Protein AF-A0ABC8UTJ8-F1 (afd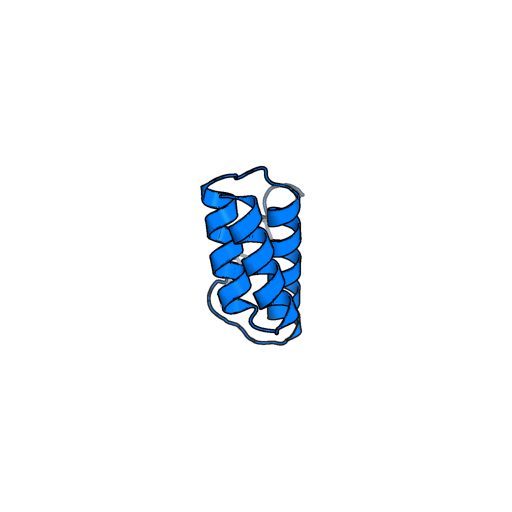b_monomer_lite)

pLDDT: mean 78.52, std 20.29, range [40.34, 97.75]

Foldseek 3Di:
DLVVLLVVLVVCVVVVNLVVSLVSLVVSCVVPVPPPSSVVSNVVSVVVCVVVVVPPDDPPVDDPPPDDDDDPPDPDDDD

Structure (mmCIF, N/CA/C/O backbone):
data_AF-A0ABC8UTJ8-F1
#
_entry.id   AF-A0ABC8UTJ8-F1
#
loop_
_atom_site.group_PDB
_atom_site.id
_atom_site.type_symbol
_atom_site.label_atom_id
_atom_site.label_alt_id
_atom_site.label_comp_id
_atom_site.label_asym_id
_atom_site.label_entity_id
_atom_site.label_seq_id
_atom_site.pdbx_PDB_ins_code
_atom_site.Cartn_x
_atom_site.Cartn_y
_atom_site.Cartn_z
_atom_site.occupancy
_atom_site.B_iso_or_equiv
_atom_site.auth_seq_id
_atom_site.auth_comp_id
_atom_site.auth_asym_id
_atom_site.auth_atom_id
_atom_site.pdbx_PDB_model_num
ATOM 1 N N . MET A 1 1 ? 10.872 -10.829 -12.134 1.00 65.00 1 MET A N 1
ATOM 2 C CA . MET A 1 1 ? 11.083 -10.532 -10.691 1.00 65.00 1 MET A CA 1
ATOM 3 C C . MET A 1 1 ? 9.974 -9.636 -10.143 1.00 65.00 1 MET A C 1
ATOM 5 O O . MET A 1 1 ? 9.301 -10.024 -9.197 1.00 65.00 1 MET A O 1
ATOM 9 N N . ARG A 1 2 ? 9.746 -8.484 -10.789 1.00 76.81 2 ARG A N 1
ATOM 10 C CA . ARG A 1 2 ? 8.760 -7.456 -10.425 1.00 76.81 2 ARG A CA 1
ATOM 11 C C . ARG A 1 2 ? 7.327 -7.986 -10.217 1.00 76.81 2 ARG A C 1
ATOM 13 O O . ARG A 1 2 ? 6.728 -7.730 -9.180 1.00 76.81 2 ARG A O 1
ATOM 20 N N . GLU A 1 3 ? 6.808 -8.788 -11.147 1.00 88.38 3 GLU A N 1
ATOM 21 C CA . GLU A 1 3 ? 5.443 -9.344 -11.061 1.00 88.38 3 GLU A CA 1
ATOM 22 C C . GLU A 1 3 ? 5.247 -10.303 -9.879 1.00 88.38 3 GLU A C 1
ATOM 24 O O . GLU A 1 3 ? 4.210 -10.268 -9.225 1.00 88.38 3 GLU A O 1
ATOM 29 N N . LYS A 1 4 ? 6.261 -11.111 -9.537 1.00 91.25 4 LYS A N 1
ATOM 30 C CA . LYS A 1 4 ? 6.182 -12.043 -8.400 1.00 91.25 4 LYS A CA 1
ATOM 31 C C . LYS A 1 4 ? 6.064 -11.302 -7.063 1.00 91.25 4 LYS A C 1
ATOM 33 O O . LYS A 1 4 ? 5.268 -11.703 -6.221 1.00 91.25 4 LYS A O 1
ATOM 38 N N . MET A 1 5 ? 6.814 -10.208 -6.880 1.00 90.31 5 MET A N 1
ATOM 39 C CA . MET A 1 5 ? 6.700 -9.373 -5.673 1.00 90.31 5 MET A CA 1
ATOM 40 C C . MET A 1 5 ? 5.338 -8.685 -5.580 1.00 90.31 5 MET A C 1
ATOM 42 O O . MET A 1 5 ? 4.762 -8.626 -4.497 1.00 90.31 5 MET A O 1
ATOM 46 N N . TYR A 1 6 ? 4.795 -8.223 -6.707 1.00 93.94 6 TYR A N 1
ATOM 47 C CA . TYR A 1 6 ? 3.461 -7.630 -6.734 1.00 93.94 6 TYR A CA 1
ATOM 48 C C . TYR A 1 6 ? 2.369 -8.638 -6.379 1.00 93.94 6 TYR A C 1
ATOM 50 O O . TYR A 1 6 ? 1.521 -8.350 -5.539 1.00 93.94 6 TYR A O 1
ATOM 58 N N . LEU A 1 7 ? 2.421 -9.848 -6.941 1.00 96.62 7 LEU A N 1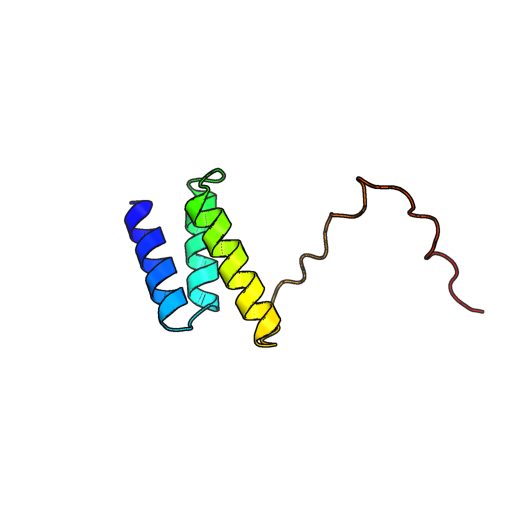
ATOM 59 C CA . LEU A 1 7 ? 1.478 -10.912 -6.590 1.00 96.62 7 LEU A CA 1
ATOM 60 C C . LEU A 1 7 ? 1.568 -11.288 -5.105 1.00 96.62 7 LEU A C 1
ATOM 62 O O . LEU A 1 7 ? 0.539 -11.517 -4.471 1.00 96.62 7 LEU A O 1
ATOM 66 N N . LEU A 1 8 ? 2.772 -11.285 -4.525 1.00 96.56 8 LEU A N 1
ATOM 67 C CA . LEU A 1 8 ? 2.953 -11.487 -3.088 1.00 96.56 8 LEU A CA 1
ATOM 68 C C . LEU A 1 8 ? 2.323 -10.350 -2.265 1.00 96.56 8 LEU A C 1
ATOM 70 O O . LEU A 1 8 ? 1.628 -10.622 -1.288 1.00 96.56 8 LEU A O 1
ATOM 74 N N . ALA A 1 9 ? 2.505 -9.090 -2.677 1.00 96.25 9 ALA A N 1
ATOM 75 C CA . ALA A 1 9 ? 1.864 -7.941 -2.035 1.00 96.25 9 ALA A CA 1
ATOM 76 C C . ALA A 1 9 ? 0.329 -8.047 -2.081 1.00 96.25 9 ALA A C 1
ATOM 78 O O . ALA A 1 9 ? -0.334 -7.810 -1.069 1.00 96.25 9 ALA A O 1
ATOM 79 N N . VAL A 1 10 ? -0.235 -8.472 -3.218 1.00 97.31 10 VAL A N 1
ATOM 80 C CA . VAL A 1 10 ? -1.674 -8.755 -3.367 1.00 97.31 10 VAL A CA 1
ATOM 81 C C . VAL A 1 10 ? -2.116 -9.891 -2.441 1.00 97.31 10 VAL A C 1
ATOM 83 O O . VAL A 1 10 ? -3.180 -9.798 -1.830 1.00 97.31 10 VAL A O 1
ATOM 86 N N . GLY A 1 11 ? -1.306 -10.942 -2.293 1.00 97.75 11 GLY A N 1
ATOM 87 C CA . GLY A 1 11 ? -1.562 -12.035 -1.353 1.00 97.75 11 GLY A CA 1
ATOM 88 C C . GLY A 1 11 ? -1.727 -11.537 0.084 1.00 97.75 11 GLY A C 1
ATOM 89 O O . GLY A 1 11 ? -2.740 -11.829 0.716 1.00 97.75 11 GLY A O 1
ATOM 90 N N . TYR A 1 12 ? -0.792 -10.706 0.556 1.00 97.19 12 TYR A N 1
ATOM 91 C CA . TYR A 1 12 ? -0.867 -10.100 1.891 1.00 97.19 12 TYR A CA 1
ATOM 92 C C . TYR A 1 12 ? -2.045 -9.135 2.057 1.00 97.19 12 TYR A C 1
ATOM 94 O O . TYR A 1 12 ? -2.689 -9.125 3.103 1.00 97.19 12 TYR A O 1
ATOM 102 N N . TYR A 1 13 ? -2.381 -8.363 1.018 1.00 95.94 13 TYR A N 1
ATOM 103 C CA . TYR A 1 13 ? -3.571 -7.508 1.044 1.00 95.94 13 TYR A CA 1
ATOM 104 C C . TYR A 1 13 ? -4.842 -8.337 1.267 1.00 95.94 13 TYR A C 1
ATOM 106 O O . TYR A 1 13 ? -5.669 -8.010 2.115 1.00 95.94 13 TYR A O 1
ATOM 114 N N . ARG A 1 14 ? -4.982 -9.447 0.532 1.00 95.25 14 ARG A N 1
ATOM 115 C CA . ARG A 1 14 ? -6.149 -10.336 0.620 1.00 95.25 14 ARG A CA 1
ATOM 116 C C . ARG A 1 14 ? -6.220 -11.109 1.934 1.00 95.25 14 ARG A C 1
ATOM 118 O O . ARG A 1 14 ? -7.320 -11.457 2.348 1.00 95.25 14 ARG A O 1
ATOM 125 N N . SER A 1 15 ? -5.084 -11.370 2.582 1.00 95.88 15 SER A N 1
ATOM 126 C CA . SER A 1 15 ? -5.044 -11.984 3.914 1.00 95.88 15 SER A CA 1
ATOM 127 C C . SER A 1 15 ? -5.286 -10.986 5.053 1.00 95.88 15 SER A C 1
ATOM 129 O O . SER A 1 15 ? -5.292 -11.394 6.210 1.00 95.88 15 SER A O 1
ATOM 131 N N . GLY A 1 16 ? -5.453 -9.692 4.750 1.00 92.88 16 GLY A N 1
ATOM 132 C CA . GLY A 1 16 ? -5.646 -8.628 5.740 1.00 92.88 16 GLY A CA 1
ATOM 133 C C . GLY A 1 16 ? -4.354 -8.095 6.370 1.00 92.88 16 GLY A C 1
ATOM 134 O O . GLY A 1 16 ? -4.414 -7.218 7.227 1.00 92.88 16 GLY A O 1
ATOM 135 N N . ASP A 1 17 ? -3.178 -8.567 5.941 1.00 93.94 17 ASP A N 1
ATOM 136 C CA . ASP A 1 17 ? -1.889 -8.042 6.409 1.00 93.94 17 ASP A CA 1
ATOM 137 C C . ASP A 1 17 ? -1.478 -6.829 5.562 1.00 93.94 17 ASP A C 1
ATOM 139 O O . ASP A 1 17 ? -0.606 -6.873 4.684 1.00 93.94 17 ASP A O 1
ATOM 143 N N . TYR A 1 18 ? -2.163 -5.715 5.811 1.00 93.44 18 TYR A N 1
ATOM 144 C CA . TYR A 1 18 ? -1.954 -4.465 5.085 1.00 93.44 18 TYR A CA 1
ATOM 145 C C . TYR A 1 18 ? -0.555 -3.879 5.308 1.00 93.44 18 TYR A C 1
ATOM 147 O O . TYR A 1 18 ? 0.005 -3.271 4.396 1.00 93.44 18 TYR A O 1
ATOM 155 N N . SER A 1 19 ? 0.046 -4.109 6.478 1.00 90.81 19 SER A N 1
ATOM 156 C CA . SER A 1 19 ? 1.397 -3.643 6.810 1.00 90.81 19 SER A CA 1
ATOM 157 C C . SER A 1 19 ? 2.455 -4.294 5.920 1.00 90.81 19 SER A C 1
ATOM 159 O O . SER A 1 19 ? 3.245 -3.584 5.288 1.00 90.81 19 SER A O 1
ATOM 161 N N . ARG A 1 20 ? 2.454 -5.632 5.804 1.00 94.00 20 ARG A N 1
ATOM 162 C CA . ARG A 1 20 ? 3.388 -6.339 4.906 1.00 94.00 20 ARG A CA 1
ATOM 163 C C . ARG A 1 20 ? 3.090 -6.053 3.443 1.00 94.00 20 ARG A C 1
ATOM 165 O O . ARG A 1 20 ? 4.017 -5.890 2.650 1.00 94.00 20 ARG A O 1
ATOM 172 N N . SER A 1 21 ? 1.809 -5.949 3.087 1.00 95.69 21 SER A N 1
ATOM 173 C CA . SER A 1 21 ? 1.404 -5.574 1.733 1.00 95.69 21 SER A CA 1
ATOM 174 C C . SER A 1 21 ? 1.970 -4.203 1.330 1.00 95.69 21 SER A C 1
ATOM 176 O O . SER A 1 21 ? 2.556 -4.079 0.250 1.00 95.69 21 SER A O 1
ATOM 178 N N . ARG A 1 22 ? 1.907 -3.202 2.229 1.00 95.00 22 ARG A N 1
ATOM 179 C CA . ARG A 1 22 ? 2.470 -1.856 2.015 1.00 95.00 22 ARG A CA 1
ATOM 180 C C . ARG A 1 22 ? 3.981 -1.897 1.782 1.00 95.00 22 ARG A C 1
ATOM 182 O O . ARG A 1 22 ? 4.463 -1.343 0.802 1.00 95.00 22 ARG A O 1
ATOM 189 N N . GLN A 1 23 ? 4.724 -2.602 2.632 1.00 95.00 23 GLN A N 1
ATOM 190 C CA . GLN A 1 23 ? 6.183 -2.697 2.497 1.00 95.00 23 GLN A CA 1
ATOM 191 C C . GLN A 1 23 ? 6.610 -3.328 1.166 1.00 95.00 23 GLN A C 1
ATOM 193 O O . GLN A 1 23 ? 7.570 -2.892 0.531 1.00 95.00 23 GLN A O 1
ATOM 198 N N . LEU A 1 24 ? 5.896 -4.366 0.723 1.00 95.25 24 LEU A N 1
ATOM 199 C CA . LEU A 1 24 ? 6.208 -5.041 -0.535 1.00 95.25 24 LEU A CA 1
ATOM 200 C C . LEU A 1 24 ? 5.867 -4.189 -1.754 1.00 95.25 24 LEU A C 1
ATOM 202 O O . LEU A 1 24 ? 6.638 -4.181 -2.716 1.00 95.25 24 LEU A O 1
ATOM 206 N N . VAL A 1 25 ? 4.739 -3.472 -1.727 1.00 95.75 25 VAL A N 1
ATOM 207 C CA . VAL A 1 25 ? 4.366 -2.592 -2.841 1.00 95.75 25 VAL A CA 1
ATOM 208 C C . VAL A 1 25 ? 5.288 -1.373 -2.926 1.00 95.75 25 VAL A C 1
ATOM 210 O O . VAL A 1 25 ? 5.621 -0.958 -4.031 1.00 95.75 25 VAL A O 1
ATOM 213 N N . GLU A 1 26 ? 5.792 -0.858 -1.800 1.00 94.88 26 GLU A N 1
ATOM 214 C CA . GLU A 1 26 ? 6.812 0.201 -1.785 1.00 94.88 26 GLU A CA 1
ATOM 215 C C . GLU A 1 26 ? 8.113 -0.256 -2.449 1.00 94.88 26 GLU A C 1
ATOM 217 O O . GLU A 1 26 ? 8.584 0.414 -3.364 1.00 94.88 26 GLU A O 1
ATOM 222 N N . ARG A 1 27 ? 8.617 -1.454 -2.124 1.00 93.69 27 ARG A N 1
ATOM 223 C CA . ARG A 1 27 ? 9.779 -2.031 -2.831 1.00 93.69 27 ARG A CA 1
ATOM 224 C C . ARG A 1 27 ? 9.523 -2.250 -4.323 1.00 93.69 27 ARG A C 1
ATOM 226 O O . ARG A 1 27 ? 10.430 -2.113 -5.138 1.00 93.69 27 ARG A O 1
ATOM 233 N N . CYS A 1 28 ? 8.291 -2.593 -4.711 1.00 92.12 28 CYS A N 1
ATOM 234 C CA . CYS A 1 28 ? 7.941 -2.686 -6.131 1.00 92.12 28 CYS A CA 1
ATOM 235 C C . CYS A 1 28 ? 8.072 -1.327 -6.834 1.00 92.12 28 CYS A C 1
ATOM 237 O O . CYS A 1 28 ? 8.512 -1.285 -7.982 1.00 92.12 28 CYS A O 1
ATOM 239 N N . LEU A 1 29 ? 7.707 -0.242 -6.148 1.00 94.38 29 LEU A N 1
ATOM 240 C CA . LEU A 1 29 ? 7.773 1.126 -6.661 1.00 94.38 29 LEU A CA 1
ATOM 241 C C . LEU A 1 29 ? 9.194 1.704 -6.631 1.00 94.38 29 LEU A C 1
ATOM 243 O O . LEU A 1 29 ? 9.525 2.482 -7.515 1.00 94.38 29 LEU A O 1
ATOM 247 N N . GLU A 1 30 ? 10.064 1.267 -5.717 1.00 93.75 30 GLU A N 1
ATOM 248 C CA . GLU A 1 30 ? 11.505 1.580 -5.770 1.00 93.75 30 GLU A CA 1
ATOM 249 C C . GLU A 1 30 ? 12.153 1.058 -7.064 1.00 93.75 30 GLU A C 1
ATOM 251 O O . GLU A 1 30 ? 13.003 1.717 -7.656 1.00 93.75 30 GLU A O 1
ATOM 256 N N . ILE A 1 31 ? 11.720 -0.115 -7.541 1.00 92.31 31 ILE A N 1
ATOM 257 C CA . ILE A 1 31 ? 12.199 -0.727 -8.794 1.00 92.31 31 ILE A CA 1
ATOM 258 C C . ILE A 1 31 ? 11.474 -0.149 -10.023 1.00 92.31 31 ILE A C 1
ATOM 260 O O . ILE A 1 31 ? 11.983 -0.204 -11.147 1.00 92.31 31 ILE A O 1
ATOM 264 N N . ALA A 1 32 ? 10.234 0.309 -9.848 1.00 92.31 32 ALA A N 1
ATOM 265 C CA . ALA A 1 32 ? 9.338 0.707 -10.930 1.00 92.31 32 ALA A CA 1
ATOM 266 C C . ALA A 1 32 ? 8.390 1.836 -10.494 1.00 92.31 32 ALA A C 1
ATOM 268 O O . ALA A 1 32 ? 7.208 1.571 -10.244 1.00 92.31 32 ALA A O 1
ATOM 269 N N . PRO A 1 33 ? 8.879 3.085 -10.429 1.00 93.19 33 PRO A N 1
ATOM 270 C CA . PRO A 1 33 ? 8.120 4.199 -9.857 1.00 93.19 33 PRO A CA 1
ATOM 271 C C . PRO A 1 33 ? 6.782 4.455 -10.562 1.00 93.19 33 PRO A C 1
ATOM 273 O O . PRO A 1 33 ? 5.773 4.715 -9.911 1.00 93.19 33 PRO A O 1
ATOM 276 N N . ASP A 1 34 ? 6.745 4.282 -11.885 1.00 93.31 34 ASP A N 1
ATOM 277 C CA . ASP A 1 34 ? 5.571 4.576 -12.720 1.00 93.31 34 ASP A CA 1
ATOM 278 C C . ASP A 1 34 ? 4.610 3.386 -12.879 1.00 93.31 34 ASP A C 1
ATOM 280 O O . ASP A 1 34 ? 3.711 3.385 -13.732 1.00 93.31 34 ASP A O 1
ATOM 284 N N . TRP A 1 35 ? 4.784 2.323 -12.087 1.00 94.75 35 TRP A N 1
ATOM 285 C CA . TRP A 1 35 ? 3.959 1.130 -12.225 1.00 94.75 35 TRP A CA 1
ATOM 286 C C . TRP A 1 35 ? 2.549 1.344 -11.664 1.00 94.75 35 TRP A C 1
ATOM 288 O O . TRP A 1 35 ? 2.265 1.130 -10.484 1.00 94.75 35 TRP A O 1
ATOM 298 N N . ARG A 1 36 ? 1.626 1.703 -12.561 1.00 94.69 36 ARG A N 1
ATOM 299 C CA . ARG A 1 36 ? 0.220 2.029 -12.255 1.00 94.69 36 ARG A CA 1
ATOM 300 C C . ARG A 1 36 ? -0.49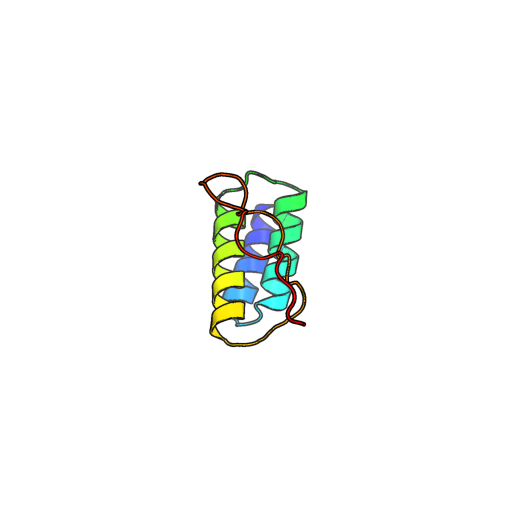7 1.006 -11.368 1.00 94.69 36 ARG A C 1
ATOM 302 O O . ARG A 1 36 ? -1.250 1.401 -10.480 1.00 94.69 36 ARG A O 1
ATOM 309 N N . GLN A 1 37 ? -0.269 -0.293 -11.574 1.00 94.19 37 GLN A N 1
ATOM 310 C CA . GLN A 1 37 ? -0.903 -1.343 -10.763 1.00 94.19 37 GLN A CA 1
ATOM 311 C C . GLN A 1 37 ? -0.404 -1.335 -9.312 1.00 94.19 37 GLN A C 1
ATOM 313 O O . GLN A 1 37 ? -1.208 -1.478 -8.391 1.00 94.19 37 GLN A O 1
ATOM 318 N N . ALA A 1 38 ? 0.899 -1.127 -9.100 1.00 95.25 38 ALA A N 1
ATOM 319 C CA . ALA A 1 38 ? 1.490 -1.018 -7.769 1.00 95.25 38 ALA A CA 1
ATOM 320 C C . ALA A 1 38 ? 1.062 0.281 -7.068 1.00 95.25 38 ALA A C 1
ATOM 322 O O . ALA A 1 38 ? 0.687 0.248 -5.899 1.00 95.25 38 ALA A O 1
ATOM 323 N N . LEU A 1 39 ? 1.004 1.401 -7.797 1.00 97.12 39 LEU A N 1
ATOM 324 C CA . LEU A 1 39 ? 0.485 2.672 -7.276 1.00 97.12 39 LEU A CA 1
ATOM 325 C C . LEU A 1 39 ? -0.979 2.553 -6.826 1.00 97.12 39 LEU A C 1
ATOM 327 O O . LEU A 1 39 ? -1.338 3.004 -5.739 1.00 97.12 39 LEU A O 1
ATOM 331 N N . THR A 1 40 ? -1.813 1.897 -7.637 1.00 97.19 40 THR A N 1
ATOM 332 C CA . THR A 1 40 ? -3.227 1.663 -7.306 1.00 97.19 40 THR A CA 1
ATOM 333 C C . THR A 1 40 ? -3.355 0.796 -6.057 1.00 97.19 40 THR A C 1
ATOM 335 O O . THR A 1 40 ? -4.079 1.160 -5.134 1.00 97.19 40 THR A O 1
ATOM 338 N N . LEU A 1 41 ? -2.599 -0.305 -5.987 1.00 96.38 41 LEU A N 1
ATOM 339 C CA . LEU A 1 41 ? -2.596 -1.197 -4.829 1.00 96.38 41 LEU A CA 1
ATOM 340 C C . LEU A 1 41 ? -2.146 -0.473 -3.550 1.00 96.38 41 LEU A C 1
ATOM 342 O O . LEU A 1 41 ? -2.804 -0.611 -2.522 1.00 96.38 41 LEU A O 1
ATOM 346 N N . LYS A 1 42 ? -1.081 0.340 -3.615 1.00 96.06 42 LYS A N 1
ATOM 347 C CA . LYS A 1 42 ? -0.607 1.149 -2.480 1.00 96.06 42 LYS A CA 1
ATOM 348 C C . LYS A 1 42 ? -1.712 2.052 -1.937 1.00 96.06 42 LYS A C 1
ATOM 350 O O . LYS A 1 42 ? -1.976 2.027 -0.738 1.00 96.06 42 LYS A O 1
ATOM 355 N N . LYS A 1 43 ? -2.404 2.783 -2.816 1.00 95.81 43 LYS A N 1
ATOM 356 C CA . LYS A 1 43 ? -3.525 3.645 -2.421 1.00 95.81 43 LYS A CA 1
ATOM 357 C C . LYS A 1 43 ? -4.640 2.845 -1.744 1.00 95.81 43 LYS A C 1
ATOM 359 O O . LYS A 1 43 ? -5.105 3.223 -0.676 1.00 95.81 43 LYS A O 1
ATOM 364 N N . THR A 1 44 ? -5.027 1.707 -2.322 1.00 95.62 44 THR A N 1
ATOM 365 C CA . THR A 1 44 ? -6.062 0.840 -1.743 1.00 95.62 44 THR A CA 1
ATOM 366 C C . THR A 1 44 ? -5.672 0.301 -0.362 1.00 95.62 44 THR A C 1
ATOM 368 O O . THR A 1 44 ? -6.527 0.225 0.520 1.00 95.62 44 THR A O 1
ATOM 371 N N . ILE A 1 45 ? -4.400 -0.055 -0.153 1.00 94.50 45 ILE A N 1
ATOM 372 C CA . ILE A 1 45 ? -3.871 -0.471 1.155 1.00 94.50 45 ILE A CA 1
ATOM 373 C C . ILE A 1 45 ? -3.974 0.679 2.163 1.00 94.50 45 ILE A C 1
ATOM 375 O O . ILE A 1 45 ? -4.511 0.492 3.252 1.00 94.50 45 ILE A O 1
ATOM 379 N N . GLU A 1 46 ? -3.495 1.871 1.804 1.00 91.75 46 GLU A N 1
ATOM 380 C CA . GLU A 1 46 ? -3.517 3.048 2.680 1.00 91.75 46 GLU A CA 1
ATOM 381 C C . GLU A 1 46 ? -4.936 3.467 3.061 1.00 91.75 46 GLU A C 1
ATOM 383 O O . GLU A 1 46 ? -5.195 3.764 4.226 1.00 91.75 46 GLU A O 1
ATOM 388 N N . ASP A 1 47 ? -5.867 3.451 2.108 1.00 91.94 47 ASP A N 1
ATOM 389 C CA . ASP A 1 47 ? -7.276 3.749 2.364 1.00 91.94 47 ASP A CA 1
ATOM 390 C C . ASP A 1 47 ? -7.895 2.726 3.325 1.00 91.94 47 ASP A C 1
ATOM 392 O O . ASP A 1 47 ? -8.720 3.083 4.169 1.00 91.94 47 ASP A O 1
ATOM 396 N N . ARG A 1 48 ? -7.463 1.460 3.253 1.00 89.88 48 ARG A N 1
ATOM 397 C CA . ARG A 1 48 ? -7.922 0.415 4.171 1.00 89.88 48 ARG A CA 1
ATOM 398 C C . ARG A 1 48 ? -7.368 0.582 5.576 1.00 89.88 48 ARG A C 1
ATOM 400 O O . ARG A 1 48 ? -8.140 0.557 6.524 1.00 89.88 48 ARG A O 1
ATOM 407 N N . ILE A 1 49 ? -6.073 0.862 5.701 1.00 86.38 49 ILE A N 1
ATOM 408 C CA . ILE A 1 49 ? -5.428 1.164 6.986 1.00 86.38 49 ILE A CA 1
ATOM 409 C C . ILE A 1 49 ? -6.090 2.381 7.650 1.00 86.38 49 ILE A C 1
ATOM 411 O O . ILE A 1 49 ? -6.406 2.339 8.838 1.00 86.38 49 ILE A O 1
ATOM 415 N N . LYS A 1 50 ? -6.357 3.446 6.877 1.00 84.50 50 LYS A N 1
ATOM 416 C CA . LYS A 1 50 ? -7.070 4.641 7.360 1.00 84.50 50 LYS A CA 1
ATOM 417 C C . LYS A 1 50 ? -8.482 4.307 7.839 1.00 84.50 50 LYS A C 1
ATOM 419 O O . LYS A 1 50 ? -8.887 4.784 8.894 1.00 84.50 50 LYS A O 1
ATOM 424 N N . LYS A 1 51 ? -9.227 3.501 7.072 1.00 83.19 51 LYS A N 1
ATOM 425 C CA . LYS A 1 51 ? -10.601 3.102 7.409 1.00 83.19 51 LYS A CA 1
ATOM 426 C C . LYS A 1 51 ? -10.665 2.229 8.660 1.00 83.19 51 LYS A C 1
ATOM 428 O O . LYS A 1 51 ? -11.561 2.418 9.475 1.00 83.19 51 LYS A O 1
ATOM 433 N N . ASP A 1 52 ? -9.722 1.308 8.812 1.00 76.12 52 ASP A N 1
ATOM 434 C CA . ASP A 1 52 ? -9.705 0.347 9.916 1.00 76.12 52 ASP A CA 1
ATOM 435 C C . ASP A 1 52 ? -9.137 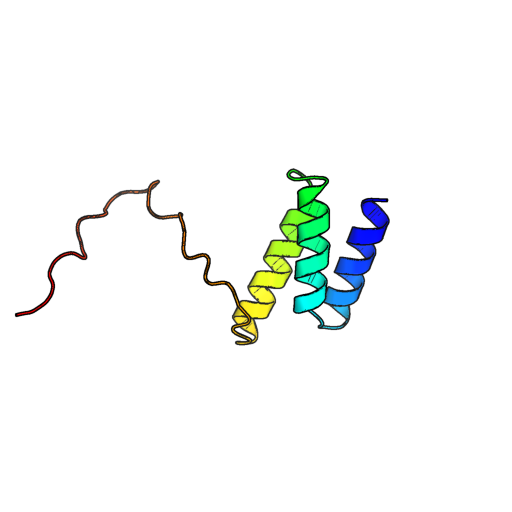0.960 11.214 1.00 76.12 52 ASP A C 1
ATOM 437 O O . ASP A 1 52 ? -9.018 0.275 12.226 1.00 76.12 52 ASP A O 1
ATOM 441 N N . GLY A 1 53 ? -8.791 2.257 11.217 1.00 64.31 53 GLY A N 1
ATOM 442 C CA . GLY A 1 53 ? -8.349 2.987 12.412 1.00 64.31 53 GLY A CA 1
ATOM 443 C C . GLY A 1 53 ? -6.998 2.528 12.967 1.00 64.31 53 GLY A C 1
ATOM 444 O O . GLY A 1 53 ? -6.546 3.036 13.994 1.00 64.31 53 GLY A O 1
ATOM 445 N N . VAL A 1 54 ? -6.322 1.599 12.284 1.00 56.72 54 VAL A N 1
ATOM 446 C CA . VAL A 1 54 ? -4.963 1.169 12.604 1.00 56.72 54 VAL A CA 1
ATOM 447 C C . VAL A 1 54 ? -4.027 2.285 12.155 1.00 56.72 54 VAL A C 1
ATOM 449 O O . VAL A 1 54 ? -3.494 2.281 11.049 1.00 56.72 54 VAL A O 1
ATOM 452 N N . ILE A 1 55 ? -3.848 3.291 13.009 1.00 57.28 55 ILE A N 1
ATOM 453 C CA . ILE A 1 55 ? -2.863 4.363 12.830 1.00 57.28 55 ILE A CA 1
ATOM 454 C C . ILE A 1 55 ? -1.469 3.735 12.991 1.00 57.28 55 ILE A C 1
ATOM 456 O O . ILE A 1 55 ? -0.844 3.768 14.046 1.00 57.28 55 ILE A O 1
ATOM 460 N N . GLY A 1 56 ? -1.006 3.084 11.926 1.00 51.69 56 GLY A N 1
ATOM 461 C CA . GLY A 1 56 ? 0.301 2.453 11.810 1.00 51.69 56 GLY A CA 1
ATOM 462 C C . GLY A 1 56 ? 1.251 3.342 11.017 1.00 51.69 56 GLY A C 1
ATOM 463 O O . GLY A 1 56 ? 1.310 3.244 9.793 1.00 51.69 56 GLY A O 1
ATOM 464 N N . ILE A 1 57 ? 1.978 4.197 11.745 1.00 58.97 57 ILE A N 1
ATOM 465 C CA . ILE A 1 57 ? 3.260 4.831 11.386 1.00 58.97 57 ILE A CA 1
ATOM 466 C C . ILE A 1 57 ? 3.292 5.434 9.969 1.00 58.97 57 ILE A C 1
ATOM 468 O O . ILE A 1 57 ? 3.539 4.739 8.980 1.00 58.97 57 ILE A O 1
ATOM 472 N N . GLY A 1 58 ? 3.110 6.754 9.892 1.00 47.59 58 GLY A N 1
ATOM 473 C CA . GLY A 1 58 ? 3.436 7.535 8.698 1.00 47.59 58 GLY A CA 1
ATOM 474 C C . GLY A 1 58 ? 2.375 8.555 8.314 1.00 47.59 58 GLY A C 1
ATOM 475 O O . GLY A 1 58 ? 1.840 8.505 7.211 1.00 47.59 58 GLY A O 1
ATOM 476 N N . ILE A 1 59 ? 2.092 9.513 9.197 1.00 55.47 59 ILE A N 1
ATOM 477 C CA . ILE A 1 59 ? 1.556 10.802 8.757 1.00 55.47 59 ILE A CA 1
ATOM 478 C C . ILE A 1 59 ? 2.673 11.473 7.943 1.00 55.47 59 ILE A C 1
ATOM 480 O O . ILE A 1 59 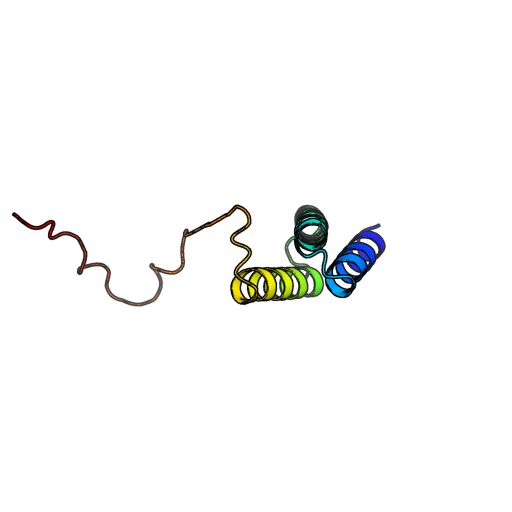? 3.473 12.233 8.475 1.00 55.47 59 ILE A O 1
ATOM 484 N N . ALA A 1 60 ? 2.754 11.175 6.648 1.00 54.19 60 ALA A N 1
ATOM 485 C CA . ALA A 1 60 ? 3.378 12.078 5.693 1.00 54.19 60 ALA A CA 1
ATOM 486 C C . ALA A 1 60 ? 2.324 13.136 5.338 1.00 54.19 60 ALA A C 1
ATOM 488 O O . ALA A 1 60 ? 1.683 13.085 4.293 1.00 54.19 60 ALA A O 1
ATOM 489 N N . ALA A 1 61 ? 2.085 14.070 6.264 1.00 52.94 61 ALA A N 1
ATOM 490 C CA . ALA A 1 61 ? 1.272 15.265 6.038 1.00 52.94 61 ALA A CA 1
ATOM 491 C C . ALA A 1 61 ? 2.041 16.299 5.198 1.00 52.94 61 ALA A C 1
ATOM 493 O O . ALA A 1 61 ? 2.126 17.471 5.558 1.00 52.94 61 ALA A O 1
ATOM 494 N N . THR A 1 62 ? 2.639 15.876 4.087 1.00 54.69 62 THR A N 1
ATOM 495 C CA . THR A 1 62 ? 3.394 16.764 3.208 1.00 54.69 62 THR A CA 1
ATOM 496 C C . THR A 1 62 ? 2.780 16.792 1.813 1.00 54.69 62 THR A C 1
ATOM 498 O O . THR A 1 62 ? 2.813 15.828 1.059 1.00 54.69 62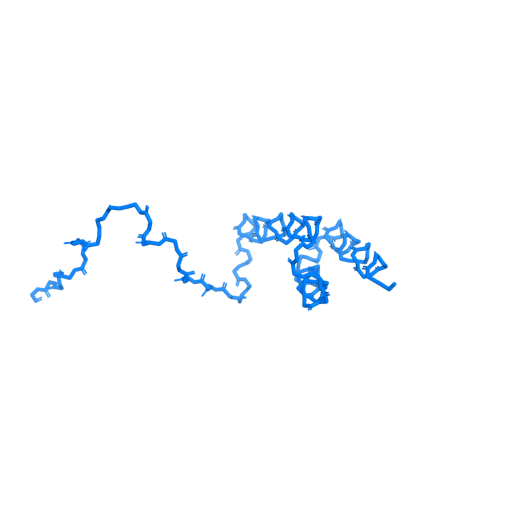 THR A O 1
ATOM 501 N N . ALA A 1 63 ? 2.261 17.982 1.498 1.00 50.66 63 ALA A N 1
ATOM 502 C CA . ALA A 1 63 ? 2.082 18.549 0.165 1.00 50.66 63 ALA A CA 1
ATOM 503 C C . ALA A 1 63 ? 0.866 18.118 -0.678 1.00 50.66 63 ALA A C 1
ATOM 505 O O . ALA A 1 63 ? 1.017 17.592 -1.772 1.00 50.66 63 ALA A O 1
ATOM 506 N N . VAL A 1 64 ? -0.338 18.540 -0.275 1.00 48.69 64 VAL A N 1
ATOM 507 C CA . VAL A 1 64 ? -1.352 19.003 -1.250 1.00 48.69 64 VAL A CA 1
ATOM 508 C C . VAL A 1 64 ? -2.001 20.290 -0.726 1.00 48.69 64 VAL A C 1
ATOM 510 O O . VAL A 1 64 ? -3.179 20.331 -0.401 1.00 48.69 64 VAL A O 1
ATOM 513 N N . GLY A 1 65 ? -1.200 21.343 -0.551 1.00 43.56 65 GLY A N 1
ATOM 514 C CA . GLY A 1 65 ? -1.676 22.656 -0.086 1.00 43.56 65 GLY A CA 1
ATOM 515 C C . GLY A 1 65 ? -1.239 23.834 -0.957 1.00 43.56 65 GLY A C 1
ATOM 516 O O . GLY A 1 65 ? -1.430 24.973 -0.556 1.00 43.56 65 GLY A O 1
ATOM 517 N N . VAL A 1 66 ? -0.619 23.591 -2.118 1.00 52.97 66 VAL A N 1
ATOM 518 C CA . VAL A 1 66 ? 0.016 24.668 -2.907 1.00 52.97 66 VAL A CA 1
ATOM 519 C C . VAL A 1 66 ? -0.658 24.917 -4.261 1.00 52.97 66 VAL A C 1
ATOM 521 O O . VAL A 1 66 ? -0.378 25.926 -4.892 1.00 52.97 66 VAL A O 1
ATOM 524 N N . LEU A 1 67 ? -1.601 24.081 -4.710 1.00 51.59 67 LEU A N 1
ATOM 525 C CA . LEU A 1 67 ? -2.135 24.202 -6.079 1.00 51.59 67 LEU A CA 1
ATOM 526 C C . LEU A 1 67 ? -3.577 24.715 -6.204 1.00 51.59 67 LEU A C 1
ATOM 528 O O . LEU A 1 67 ? -4.097 24.760 -7.313 1.00 51.59 67 LEU A O 1
ATOM 532 N N . ALA A 1 68 ? -4.211 25.176 -5.124 1.00 48.62 68 ALA A N 1
ATOM 533 C CA . ALA A 1 68 ? -5.488 25.884 -5.226 1.00 48.62 68 ALA A CA 1
ATOM 534 C C . ALA A 1 68 ? -5.685 26.854 -4.049 1.00 48.62 68 ALA A C 1
ATOM 536 O O . ALA A 1 68 ? -6.145 26.450 -2.992 1.00 48.62 68 ALA A O 1
ATOM 537 N N . GLY A 1 69 ? -5.288 28.117 -4.238 1.00 47.78 69 GLY A N 1
ATOM 538 C CA . GLY A 1 69 ? -5.782 29.307 -3.528 1.00 47.78 69 GLY A CA 1
ATOM 539 C C . GLY A 1 69 ? -5.989 29.246 -2.006 1.00 47.78 69 GLY A C 1
ATOM 540 O O . GLY A 1 69 ? -7.027 28.797 -1.538 1.00 47.78 69 GLY A O 1
ATOM 541 N N . GLY A 1 70 ? -5.083 29.880 -1.248 1.00 40.34 70 GLY A N 1
ATOM 542 C CA . GLY A 1 70 ? -5.434 30.480 0.049 1.00 40.34 70 GLY A CA 1
ATOM 543 C C . GLY A 1 70 ? -4.747 29.912 1.291 1.00 40.34 70 GLY A C 1
ATOM 544 O O . GLY A 1 70 ? -5.415 29.444 2.206 1.00 40.34 70 GLY A O 1
ATOM 545 N N . ILE A 1 71 ? -3.423 30.057 1.405 1.00 52.12 71 ILE A N 1
ATOM 546 C CA . ILE A 1 71 ? -2.762 30.087 2.721 1.00 52.12 71 ILE A CA 1
ATOM 547 C C . ILE A 1 71 ? -2.663 31.555 3.148 1.00 52.12 71 ILE A C 1
ATOM 549 O O . ILE A 1 71 ? -1.681 32.234 2.873 1.00 52.12 71 ILE A O 1
ATOM 553 N N . ALA A 1 72 ? -3.709 32.047 3.809 1.00 51.38 72 ALA A N 1
ATOM 554 C CA . ALA A 1 72 ? -3.643 33.249 4.646 1.00 51.38 72 ALA A CA 1
ATOM 555 C C . ALA A 1 72 ? -4.472 33.116 5.939 1.00 51.38 72 ALA A C 1
ATOM 557 O O . ALA A 1 72 ? -4.745 34.107 6.605 1.00 51.38 72 ALA A O 1
ATOM 558 N N . ALA A 1 73 ? -4.871 31.902 6.333 1.00 55.56 73 ALA A N 1
ATOM 559 C CA . ALA A 1 73 ? -5.734 31.697 7.494 1.00 55.56 73 ALA A CA 1
ATOM 560 C C . ALA A 1 73 ? -5.222 30.573 8.405 1.00 55.56 73 ALA A C 1
ATOM 562 O O . ALA A 1 73 ? -5.855 29.531 8.503 1.00 55.56 73 ALA A O 1
ATOM 563 N N . ALA A 1 74 ? -4.070 30.766 9.062 1.00 55.94 74 ALA A N 1
ATOM 564 C CA . ALA A 1 74 ? -3.716 30.004 10.277 1.00 55.94 74 ALA A CA 1
ATOM 565 C C . ALA A 1 74 ? -2.537 30.582 11.096 1.00 55.94 74 ALA A C 1
ATOM 567 O O . ALA A 1 74 ? -1.999 29.886 11.954 1.00 55.94 74 ALA A O 1
ATOM 568 N N . LEU A 1 75 ? -2.126 31.841 10.894 1.00 56.00 75 LEU A N 1
ATOM 569 C CA . LEU A 1 75 ? -1.189 32.523 11.799 1.00 56.00 75 LEU A CA 1
ATOM 570 C C . LEU A 1 75 ? -1.919 33.634 12.558 1.00 56.00 75 LEU A C 1
ATOM 572 O O . LEU A 1 75 ? -1.736 34.820 12.322 1.00 56.00 75 LEU A O 1
ATOM 576 N N . SER A 1 76 ? -2.786 33.242 13.483 1.00 53.22 76 SER A N 1
ATOM 577 C CA . SER A 1 76 ? -3.189 34.110 14.592 1.00 53.22 76 SER A CA 1
ATOM 578 C C . SER A 1 76 ? -3.357 33.233 15.817 1.00 53.22 76 SER A C 1
ATOM 580 O O . SER A 1 76 ? -4.426 32.716 16.132 1.00 53.22 76 SER A O 1
ATOM 582 N N . ARG A 1 77 ? -2.213 32.994 16.458 1.00 48.41 77 ARG A N 1
ATOM 583 C CA . ARG A 1 77 ? -2.130 32.392 17.780 1.00 48.41 77 ARG A CA 1
ATOM 584 C C . ARG A 1 77 ? -2.784 33.370 18.759 1.00 48.41 77 ARG A C 1
ATOM 586 O O . ARG A 1 77 ? -2.463 34.555 18.767 1.00 48.41 77 ARG A O 1
ATOM 593 N N . LYS A 1 78 ? -3.751 32.852 19.508 1.00 40.38 78 LYS A N 1
ATOM 594 C CA . LYS A 1 78 ? -4.495 33.524 20.576 1.00 40.38 78 LYS A CA 1
ATOM 595 C C . LYS A 1 78 ? -3.538 34.096 21.643 1.00 40.38 78 LYS A C 1
ATOM 597 O O . LYS A 1 78 ? -2.487 33.508 21.881 1.00 40.38 78 LYS A O 1
ATOM 602 N N . LYS A 1 79 ? -3.981 35.217 22.221 1.00 40.75 79 LYS A N 1
ATOM 603 C CA . LYS A 1 79 ? -3.473 35.990 23.369 1.00 40.75 79 LYS A CA 1
ATOM 604 C C . LYS A 1 79 ? -2.889 35.157 24.509 1.00 40.75 79 LYS A C 1
ATOM 606 O O . LYS A 1 79 ? -3.496 34.105 24.810 1.00 40.75 79 LYS A O 1
#

InterPro domains:
  IPR011990 Tetratricopeptide-like helical domain superfamily [G3DSA:1.25.40.10] (1-79)
  IPR011990 Tetratricopeptide-like helical domain superfamily [SSF48452] (2-78)
  IPR016543 Mitochondria fission 1 protein [PTHR13247] (1-77)
  IPR028061 Fis1, C-terminal tetratricopeptide repeat [PF14853] (2-54)

Sequence (79 aa):
MREKMYLLAVGYYRSGDYSRSRQLVERCLEIAPDWRQALTLKKTIEDRIKKDGVIGIGIAATAVGVLAGGIAAALSRKK

Secondary structure (DSSP, 8-state):
-HHHHHHHHHHHHHTT-HHHHHHHHHHHHHH-TT-HHHHHHHHHHHHHHHHTT---S-----SSSSSSS---SS-----

Radius of gyration: 16.89 Å; chains: 1; bounding box: 23×48×36 Å

Organism: NCBI:txid185542